Protein AF-A0A6V7KI25-F1 (afdb_monomer)

Radius of gyration: 15.75 Å; Cα contacts (8 Å, |Δi|>4): 90; chains: 1; bounding box: 29×53×31 Å

Structure (mmCIF, N/CA/C/O backbone):
data_AF-A0A6V7KI25-F1
#
_entry.id   AF-A0A6V7KI25-F1
#
loop_
_atom_site.group_PDB
_atom_site.id
_atom_site.type_symbol
_atom_site.label_atom_id
_atom_site.label_alt_id
_atom_site.label_comp_id
_atom_site.label_asym_id
_atom_site.label_entity_id
_atom_site.label_seq_id
_atom_site.pdbx_PDB_ins_code
_atom_site.Cartn_x
_atom_site.Cartn_y
_atom_site.Cartn_z
_atom_site.occupancy
_atom_site.B_iso_or_equiv
_atom_site.auth_seq_id
_atom_site.auth_comp_id
_atom_site.auth_asym_id
_atom_site.auth_atom_id
_atom_site.pdbx_PDB_model_num
ATOM 1 N N . ALA A 1 1 ? 14.136 43.294 2.573 1.00 43.75 1 ALA A N 1
ATOM 2 C CA . ALA A 1 1 ? 14.126 41.999 3.279 1.00 43.75 1 ALA A CA 1
ATOM 3 C C . ALA A 1 1 ? 13.525 40.960 2.339 1.00 43.75 1 ALA A C 1
ATOM 5 O O . ALA A 1 1 ? 12.365 41.100 1.979 1.00 43.75 1 ALA A O 1
ATOM 6 N N . CYS A 1 2 ? 14.321 40.001 1.860 1.00 53.31 2 CYS A N 1
ATOM 7 C CA . CYS A 1 2 ? 13.846 38.916 0.997 1.00 53.31 2 CYS A CA 1
ATOM 8 C C . CYS A 1 2 ? 13.430 37.737 1.876 1.00 53.31 2 CYS A C 1
ATOM 10 O O . CYS A 1 2 ? 14.282 36.978 2.325 1.00 53.31 2 CYS A O 1
ATOM 12 N N . ALA A 1 3 ? 12.134 37.608 2.142 1.00 62.25 3 ALA A N 1
ATOM 13 C CA . ALA A 1 3 ? 11.566 36.499 2.898 1.00 62.25 3 ALA A CA 1
ATOM 14 C C . ALA A 1 3 ? 10.308 35.998 2.179 1.00 62.25 3 ALA A C 1
ATOM 16 O O . ALA A 1 3 ? 9.209 36.352 2.575 1.00 62.25 3 ALA A O 1
ATOM 17 N N . ALA A 1 4 ? 10.480 35.253 1.079 1.00 56.19 4 ALA A N 1
ATOM 18 C CA . ALA A 1 4 ? 9.418 34.437 0.466 1.00 56.19 4 ALA A CA 1
ATOM 19 C C . ALA A 1 4 ? 9.940 33.502 -0.655 1.00 56.19 4 ALA A C 1
ATOM 21 O O . ALA A 1 4 ? 9.249 33.309 -1.650 1.00 56.19 4 ALA A O 1
ATOM 22 N N . LEU A 1 5 ? 11.164 32.951 -0.576 1.00 65.50 5 LEU A N 1
ATOM 23 C CA . LEU A 1 5 ? 11.660 32.071 -1.660 1.00 65.50 5 LEU A CA 1
ATOM 24 C C . LEU A 1 5 ? 11.169 30.617 -1.547 1.00 65.50 5 LEU A C 1
ATOM 26 O O . LEU A 1 5 ? 11.224 29.869 -2.515 1.00 65.50 5 LEU A O 1
ATOM 30 N N . PHE A 1 6 ? 10.638 30.238 -0.388 1.00 62.91 6 PHE A N 1
ATOM 31 C CA . PHE A 1 6 ? 9.930 28.983 -0.199 1.00 62.91 6 PHE A CA 1
ATOM 32 C C . PHE A 1 6 ? 8.614 29.348 0.477 1.00 62.91 6 PHE A C 1
ATOM 34 O O . PHE A 1 6 ? 8.610 29.747 1.641 1.00 62.91 6 PHE A O 1
ATOM 41 N N . GLY A 1 7 ? 7.514 29.310 -0.281 1.00 58.78 7 GLY A N 1
ATOM 42 C CA . GLY A 1 7 ? 6.177 29.292 0.311 1.00 58.78 7 GLY A CA 1
ATOM 43 C C . GLY A 1 7 ? 6.083 28.162 1.339 1.00 58.78 7 GLY A C 1
ATOM 44 O O . GLY A 1 7 ? 6.932 27.267 1.335 1.00 58.78 7 GLY A O 1
ATOM 45 N N . GLU A 1 8 ? 5.103 28.245 2.243 1.00 58.06 8 GLU A N 1
ATOM 46 C CA . GLU A 1 8 ? 4.845 27.234 3.278 1.00 58.06 8 GLU A CA 1
ATOM 47 C C . GLU A 1 8 ? 5.147 25.822 2.762 1.00 58.06 8 GLU A C 1
ATOM 49 O O . GLU A 1 8 ? 4.715 25.452 1.667 1.00 58.06 8 GLU A O 1
ATOM 54 N N . ALA A 1 9 ? 5.957 25.068 3.518 1.00 50.72 9 ALA A N 1
ATOM 55 C CA . ALA A 1 9 ? 6.351 23.718 3.138 1.00 50.72 9 ALA A CA 1
ATOM 56 C C . ALA A 1 9 ? 5.091 22.938 2.734 1.00 50.72 9 ALA A C 1
ATOM 58 O O . ALA A 1 9 ? 4.132 22.955 3.509 1.00 50.72 9 ALA A O 1
ATOM 59 N N . PRO A 1 10 ? 5.053 22.297 1.549 1.00 56.84 10 PRO A N 1
ATOM 60 C CA . PRO A 1 10 ? 3.842 21.647 1.081 1.00 56.84 10 PRO A CA 1
ATOM 61 C C . PRO A 1 10 ? 3.421 20.614 2.120 1.00 56.84 10 PRO A C 1
ATOM 63 O O . PRO A 1 10 ? 4.102 19.609 2.333 1.00 56.84 10 PRO A O 1
ATOM 66 N N . SER A 1 11 ? 2.304 20.871 2.794 1.00 57.25 11 SER A N 1
ATOM 67 C CA . SER A 1 11 ? 1.660 19.895 3.657 1.00 57.25 11 SER A CA 1
ATOM 68 C C . SER A 1 11 ? 0.908 18.917 2.762 1.00 57.25 11 SER A C 1
ATOM 70 O O . SER A 1 11 ? -0.318 18.905 2.759 1.00 57.25 11 SER A O 1
ATOM 72 N N . SER A 1 12 ? 1.627 18.158 1.929 1.00 67.12 12 SER A N 1
ATOM 73 C CA . SER A 1 12 ? 0.996 17.168 1.060 1.00 67.12 12 SER A CA 1
ATOM 74 C C . SER A 1 12 ? 0.247 16.166 1.925 1.00 67.12 12 SER A C 1
ATOM 76 O O . SER A 1 12 ? 0.829 15.497 2.785 1.00 67.12 12 SER A O 1
ATOM 78 N N . THR A 1 13 ? -1.061 16.108 1.718 1.00 88.31 13 THR A N 1
ATOM 79 C CA . THR A 1 13 ? -1.955 15.250 2.488 1.00 88.31 13 THR A CA 1
ATOM 80 C C . THR A 1 13 ? -2.013 13.848 1.881 1.00 88.31 13 THR A C 1
ATOM 82 O O . THR A 1 13 ? -1.709 13.636 0.702 1.00 88.31 13 THR A O 1
ATOM 85 N N . TYR A 1 14 ? -2.400 12.851 2.681 1.00 91.69 14 TYR A N 1
ATOM 86 C CA . TYR A 1 14 ? -2.607 11.499 2.151 1.00 91.69 14 TYR A CA 1
ATOM 87 C C . TYR A 1 14 ? -3.782 11.467 1.164 1.00 91.69 14 TYR A C 1
ATOM 89 O O . TYR A 1 14 ? -3.793 10.644 0.252 1.00 91.69 14 TYR A O 1
ATOM 97 N N . GLU A 1 15 ? -4.744 12.373 1.325 1.00 91.88 15 GLU A N 1
ATOM 98 C CA . GLU A 1 15 ? -5.893 12.580 0.451 1.00 91.88 15 GLU A CA 1
ATOM 99 C C . GLU A 1 15 ? -5.466 13.064 -0.944 1.00 91.88 15 GLU A C 1
ATOM 101 O O . GLU A 1 15 ? -5.839 12.450 -1.943 1.00 91.88 15 GLU A O 1
ATOM 106 N N . GLU A 1 16 ? -4.604 14.081 -1.033 1.00 92.44 16 GLU A N 1
ATOM 107 C CA . GLU A 1 16 ? -4.057 14.547 -2.319 1.00 92.44 16 GLU A CA 1
ATOM 108 C C . GLU A 1 16 ? -3.216 13.467 -3.016 1.00 92.44 16 GLU A C 1
ATOM 110 O O . GLU A 1 16 ? -3.259 13.316 -4.244 1.00 92.44 16 GLU A O 1
ATOM 115 N N . ALA A 1 17 ? -2.466 12.682 -2.234 1.00 93.19 17 ALA A N 1
ATOM 116 C CA . ALA A 1 17 ? -1.728 11.539 -2.756 1.00 93.19 17 ALA A CA 1
ATOM 117 C C . ALA A 1 17 ? -2.684 10.488 -3.340 1.00 93.19 17 ALA A C 1
ATOM 119 O O . ALA A 1 17 ? -2.459 10.015 -4.451 1.00 93.19 17 ALA A O 1
ATOM 120 N N . ILE A 1 18 ? -3.774 10.165 -2.637 1.00 95.69 18 ILE A N 1
ATOM 121 C CA . ILE A 1 18 ? -4.815 9.256 -3.134 1.00 95.69 18 ILE A CA 1
ATOM 122 C C . ILE A 1 18 ? -5.375 9.754 -4.465 1.00 95.69 18 ILE A C 1
ATOM 124 O O . ILE A 1 18 ? -5.398 8.989 -5.425 1.00 95.69 18 ILE A O 1
ATOM 128 N N . GLU A 1 19 ? -5.774 11.024 -4.552 1.00 94.62 19 GLU A N 1
ATOM 129 C CA . GLU A 1 19 ? -6.330 11.582 -5.788 1.00 94.62 19 GLU A CA 1
ATOM 130 C C . GLU A 1 19 ? -5.363 11.470 -6.968 1.00 94.62 19 GLU A C 1
ATOM 132 O O . GLU A 1 19 ? -5.767 11.156 -8.089 1.00 94.62 19 GLU A O 1
ATOM 137 N N . SER A 1 20 ? -4.083 11.741 -6.722 1.00 94.31 20 SER A N 1
ATOM 138 C CA . SER A 1 20 ? -3.043 11.699 -7.750 1.00 94.31 20 SER A CA 1
ATOM 139 C C . SER A 1 20 ? -2.775 10.268 -8.223 1.00 94.31 20 SER A C 1
ATOM 141 O O . SER A 1 20 ? -2.723 10.015 -9.426 1.00 94.31 20 SER A O 1
ATOM 143 N N . LEU A 1 21 ? -2.675 9.320 -7.290 1.00 94.81 21 LEU A N 1
ATOM 144 C CA . LEU A 1 21 ? -2.444 7.902 -7.574 1.00 94.81 21 LEU A CA 1
ATOM 145 C C . LEU A 1 21 ? -3.665 7.251 -8.257 1.00 94.81 21 LEU A C 1
ATOM 147 O O . LEU A 1 21 ? -3.501 6.468 -9.191 1.00 94.81 21 LEU A O 1
ATOM 151 N N . GLU A 1 22 ? -4.894 7.608 -7.861 1.00 94.62 22 GLU A N 1
ATOM 152 C CA . GLU A 1 22 ? -6.123 7.166 -8.542 1.00 94.62 22 GLU A CA 1
ATOM 153 C C . GLU A 1 22 ? -6.236 7.743 -9.956 1.00 94.62 22 GLU A C 1
ATOM 155 O O . GLU A 1 22 ? -6.732 7.068 -10.859 1.00 94.62 22 GLU A O 1
ATOM 160 N N . LYS A 1 23 ? -5.791 8.988 -10.177 1.00 94.06 23 LYS A N 1
ATOM 161 C CA . LYS A 1 23 ? -5.689 9.547 -11.531 1.00 94.06 23 LYS A CA 1
ATOM 162 C C . LYS A 1 23 ? -4.680 8.753 -12.354 1.00 94.06 23 LYS A C 1
ATOM 164 O O . LYS A 1 23 ? -5.014 8.389 -13.473 1.00 94.06 23 LYS A O 1
ATOM 169 N N . ALA A 1 24 ? -3.509 8.430 -11.806 1.00 93.06 24 ALA A N 1
ATOM 170 C CA . ALA A 1 24 ? -2.519 7.609 -12.502 1.00 93.06 24 ALA A CA 1
ATOM 171 C C . ALA A 1 24 ? -3.091 6.236 -12.907 1.00 93.06 24 ALA A C 1
ATOM 173 O O . ALA A 1 24 ? -3.011 5.888 -14.081 1.00 93.06 24 ALA A O 1
ATOM 174 N N . GLU A 1 25 ? -3.779 5.523 -12.002 1.00 90.06 25 GLU A N 1
ATOM 175 C CA . GLU A 1 25 ? -4.426 4.231 -12.320 1.00 90.06 25 GLU A CA 1
ATOM 176 C C . GLU A 1 25 ? -5.404 4.318 -13.507 1.00 90.06 25 GLU A C 1
ATOM 178 O O . GLU A 1 25 ? -5.593 3.337 -14.218 1.00 90.06 25 GLU A O 1
ATOM 183 N N . LYS A 1 26 ? -6.047 5.474 -13.728 1.00 90.38 26 LYS A N 1
ATOM 184 C CA . LYS A 1 26 ? -7.003 5.662 -14.834 1.00 90.38 26 LYS A CA 1
ATOM 185 C C . LYS A 1 26 ? -6.340 5.829 -16.200 1.00 90.38 26 LYS A C 1
ATOM 187 O O . LYS A 1 26 ? -7.020 5.640 -17.204 1.00 90.38 26 LYS A O 1
ATOM 192 N N . TYR A 1 27 ? -5.073 6.234 -16.241 1.00 88.69 27 TYR A N 1
ATOM 193 C CA . TYR A 1 27 ? -4.357 6.546 -17.482 1.00 88.69 27 TYR A CA 1
ATOM 194 C C . TYR A 1 27 ? -3.261 5.532 -17.828 1.00 88.69 27 TYR A C 1
ATOM 196 O O . TYR A 1 27 ? -2.658 5.651 -18.891 1.00 88.69 27 TYR A O 1
ATOM 204 N N . ILE A 1 28 ? -2.985 4.556 -16.958 1.00 86.88 28 ILE A N 1
ATOM 205 C CA . ILE A 1 28 ? -2.044 3.473 -17.255 1.00 86.88 28 ILE A CA 1
ATOM 206 C C . ILE A 1 28 ? -2.752 2.316 -17.968 1.00 86.88 28 ILE A C 1
ATOM 208 O O . ILE A 1 28 ? -3.812 1.859 -17.546 1.00 86.88 28 ILE A O 1
ATOM 212 N N . ASP A 1 29 ? -2.126 1.795 -19.022 1.00 83.12 29 ASP A N 1
ATOM 213 C CA . ASP A 1 29 ? -2.644 0.644 -19.777 1.00 83.12 29 ASP A CA 1
ATOM 214 C C . ASP A 1 29 ? -2.371 -0.700 -19.080 1.00 83.12 29 ASP A C 1
ATOM 216 O O . ASP A 1 29 ? -2.957 -1.729 -19.419 1.00 83.12 29 ASP A O 1
ATOM 220 N N . SER A 1 30 ? -1.461 -0.709 -18.102 1.00 83.25 30 SER A N 1
ATOM 221 C CA . SER A 1 30 ? -1.056 -1.905 -17.367 1.00 83.25 30 SER A CA 1
ATOM 222 C C . SER A 1 30 ? -0.991 -1.643 -15.864 1.00 83.25 30 SER A C 1
ATOM 224 O O . SER A 1 30 ? -0.498 -0.583 -15.482 1.00 83.25 30 SER A O 1
ATOM 226 N N . PRO A 1 31 ? -1.387 -2.605 -15.009 1.00 83.12 31 PRO A N 1
ATOM 227 C CA . PRO A 1 31 ? -1.317 -2.456 -13.558 1.00 83.12 31 PRO A CA 1
ATOM 228 C C . PRO A 1 31 ? 0.106 -2.156 -13.066 1.00 83.12 31 PRO A C 1
ATOM 230 O O . PRO A 1 31 ? 1.033 -2.918 -13.352 1.00 83.12 31 PRO A O 1
ATOM 233 N N . ASP A 1 32 ? 0.265 -1.093 -12.278 1.00 91.44 32 ASP A N 1
ATOM 234 C CA . ASP A 1 32 ? 1.547 -0.696 -11.693 1.00 91.44 32 ASP A CA 1
ATOM 235 C C . ASP A 1 32 ? 1.617 -1.105 -10.210 1.00 91.44 32 ASP A C 1
ATOM 237 O O . ASP A 1 32 ? 0.808 -0.685 -9.377 1.00 91.44 32 ASP A O 1
ATOM 241 N N . ILE A 1 33 ? 2.606 -1.945 -9.879 1.00 95.06 33 ILE A N 1
ATOM 242 C CA . ILE A 1 33 ? 2.862 -2.418 -8.510 1.00 95.06 33 ILE A CA 1
ATOM 243 C C . ILE A 1 33 ? 3.139 -1.252 -7.564 1.00 95.06 33 ILE A C 1
ATOM 245 O O . ILE A 1 33 ? 2.608 -1.238 -6.457 1.00 95.06 33 ILE A O 1
ATOM 249 N N . GLU A 1 34 ? 3.975 -0.298 -7.970 1.00 95.06 34 GLU A N 1
ATOM 250 C CA . GLU A 1 34 ? 4.380 0.818 -7.117 1.00 95.06 34 GLU A CA 1
ATOM 251 C C . GLU A 1 34 ? 3.186 1.729 -6.851 1.00 95.06 34 GLU A C 1
ATOM 253 O O . GLU A 1 34 ? 2.900 2.047 -5.694 1.00 95.06 34 GLU A O 1
ATOM 258 N N . ASN A 1 35 ? 2.441 2.079 -7.904 1.00 95.44 35 ASN A N 1
ATOM 259 C CA . ASN A 1 35 ? 1.280 2.956 -7.786 1.00 95.44 35 ASN A CA 1
ATOM 260 C C . ASN A 1 35 ? 0.214 2.353 -6.858 1.00 95.44 35 ASN A C 1
ATOM 262 O O . ASN A 1 35 ? -0.202 2.994 -5.888 1.00 95.44 35 ASN A O 1
ATOM 266 N N . LYS A 1 36 ? -0.159 1.083 -7.070 1.00 95.81 36 LYS A N 1
ATOM 267 C CA . LYS A 1 36 ? -1.111 0.381 -6.194 1.00 95.81 36 LYS A CA 1
ATOM 268 C C . LYS A 1 36 ? -0.583 0.202 -4.773 1.00 95.81 36 LYS A C 1
ATOM 270 O O . LYS A 1 36 ? -1.346 0.343 -3.817 1.00 95.81 36 LYS A O 1
ATOM 275 N N . PHE A 1 37 ? 0.708 -0.080 -4.604 1.00 97.19 37 PHE A N 1
ATOM 276 C CA . PHE A 1 37 ? 1.314 -0.223 -3.282 1.00 97.19 37 PHE A CA 1
ATOM 277 C C . PHE A 1 37 ? 1.231 1.077 -2.473 1.00 97.19 37 PHE A C 1
ATOM 279 O O . PHE A 1 37 ? 0.825 1.054 -1.307 1.00 97.19 37 PHE A O 1
ATOM 286 N N . PHE A 1 38 ? 1.562 2.219 -3.081 1.00 96.38 38 PHE A N 1
ATOM 287 C CA . PHE A 1 38 ? 1.431 3.518 -2.421 1.00 96.38 38 PHE A CA 1
ATOM 288 C C . PHE A 1 38 ? -0.031 3.899 -2.189 1.00 96.38 38 PHE A C 1
ATOM 290 O O . PHE A 1 38 ? -0.372 4.353 -1.097 1.00 96.38 38 PHE A O 1
ATOM 297 N N . LEU A 1 39 ? -0.915 3.631 -3.151 1.00 96.56 39 LEU A N 1
ATOM 298 C CA . LEU A 1 39 ? -2.340 3.926 -3.021 1.00 96.56 39 LEU A CA 1
ATOM 299 C C . LEU A 1 39 ? -2.972 3.147 -1.858 1.00 96.56 39 LEU A C 1
ATOM 301 O O . LEU A 1 39 ? -3.677 3.719 -1.024 1.00 96.56 39 LEU A O 1
ATOM 305 N N . GLY A 1 40 ? -2.661 1.855 -1.748 1.00 96.56 40 GLY A N 1
ATOM 306 C CA . GLY A 1 40 ? -3.104 1.009 -0.643 1.00 96.56 40 GLY A CA 1
ATOM 307 C C . GLY A 1 40 ? -2.615 1.506 0.721 1.00 96.56 40 GLY A C 1
ATOM 308 O O . GLY A 1 40 ? -3.390 1.557 1.681 1.00 96.56 40 GLY A O 1
ATOM 309 N N . GLN A 1 41 ? -1.353 1.942 0.809 1.00 97.00 41 GLN A N 1
ATOM 310 C CA . GLN A 1 41 ? -0.809 2.547 2.027 1.00 97.00 41 GLN A CA 1
ATOM 311 C C . GLN A 1 41 ? -1.510 3.855 2.395 1.00 97.00 41 GLN A C 1
ATOM 313 O O . GLN A 1 41 ? -1.866 4.028 3.563 1.00 97.00 41 GLN A O 1
ATOM 318 N N . CYS A 1 42 ? -1.747 4.754 1.437 1.00 97.12 42 CYS A N 1
ATOM 319 C CA . CYS A 1 42 ? -2.441 6.008 1.717 1.00 97.12 42 CYS A CA 1
ATOM 320 C C . CYS A 1 42 ? -3.855 5.754 2.248 1.00 97.12 42 CYS A C 1
ATOM 322 O O . CYS A 1 42 ? -4.232 6.353 3.252 1.00 97.12 42 CYS A O 1
ATOM 324 N N . TYR A 1 43 ? -4.597 4.795 1.685 1.00 96.94 43 TYR A N 1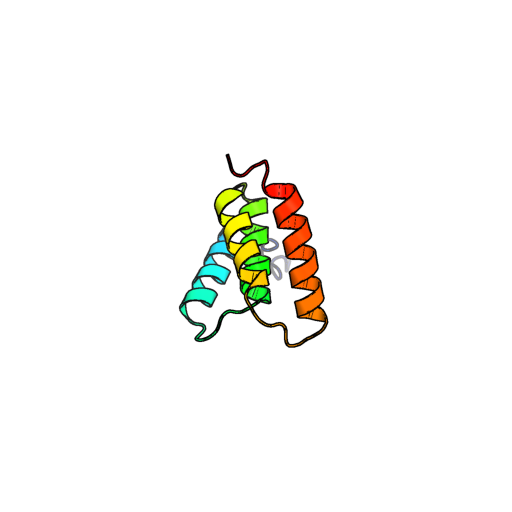
ATOM 325 C CA . TYR A 1 43 ? -5.905 4.421 2.233 1.00 96.94 43 TYR A CA 1
ATOM 326 C C . TYR A 1 43 ? -5.842 3.869 3.657 1.00 96.94 43 TYR A C 1
ATOM 328 O O . TYR A 1 43 ? -6.713 4.164 4.472 1.00 96.94 43 TYR A O 1
ATOM 336 N N . ILE A 1 44 ? -4.811 3.098 4.006 1.00 95.69 44 ILE A N 1
ATOM 337 C CA . ILE A 1 44 ? -4.608 2.662 5.395 1.00 95.69 44 ILE A CA 1
ATOM 338 C C . ILE A 1 44 ? -4.338 3.868 6.307 1.00 95.69 44 ILE A C 1
ATOM 340 O O . ILE A 1 44 ? -4.862 3.926 7.423 1.00 95.69 44 ILE A O 1
ATOM 344 N N . LYS A 1 45 ? -3.538 4.839 5.850 1.00 94.50 45 LYS A N 1
ATOM 345 C CA . LYS A 1 45 ? -3.204 6.054 6.613 1.00 94.50 45 LYS A CA 1
ATOM 346 C C . LYS A 1 45 ? -4.419 6.955 6.836 1.00 94.50 45 LYS A 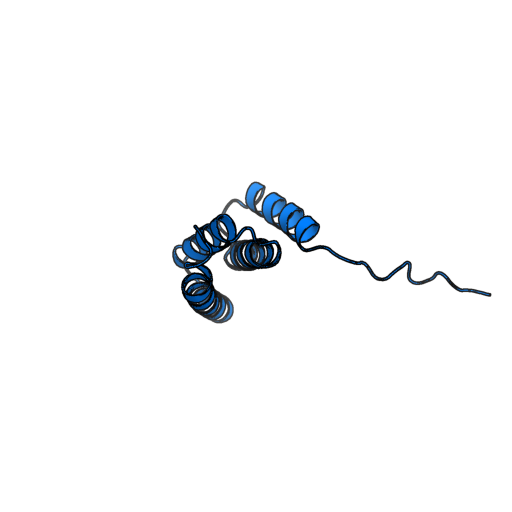C 1
ATOM 348 O O . LYS A 1 45 ? -4.543 7.512 7.923 1.00 94.50 45 LYS A O 1
ATOM 353 N N . THR A 1 46 ? -5.347 7.004 5.884 1.00 94.69 46 THR A N 1
ATOM 354 C CA . THR A 1 46 ? -6.634 7.712 6.006 1.00 94.69 46 THR A CA 1
ATOM 355 C C . THR A 1 46 ? -7.734 6.870 6.663 1.00 94.69 46 THR A C 1
ATOM 357 O O . THR A 1 46 ? -8.896 7.267 6.686 1.00 94.69 46 THR A O 1
ATOM 360 N N . LYS A 1 47 ? -7.383 5.714 7.250 1.00 94.25 47 LYS A N 1
ATOM 361 C CA . LYS A 1 47 ? -8.293 4.772 7.933 1.00 94.25 47 LYS A CA 1
ATOM 362 C C . LYS A 1 47 ? -9.351 4.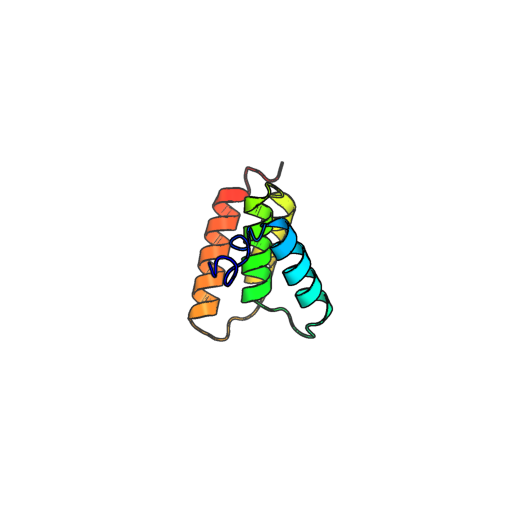121 7.033 1.00 94.25 47 LYS A C 1
ATOM 364 O O . LYS A 1 47 ? -10.234 3.423 7.524 1.00 94.25 47 LYS A O 1
ATOM 369 N N . ALA A 1 48 ? -9.230 4.249 5.715 1.00 95.38 48 ALA A N 1
ATOM 370 C CA . ALA A 1 48 ? -10.014 3.506 4.733 1.00 95.38 48 ALA A CA 1
ATOM 371 C C . ALA A 1 48 ? -9.473 2.069 4.569 1.00 95.38 48 ALA A C 1
ATOM 373 O O . ALA A 1 48 ? -9.133 1.625 3.469 1.00 95.38 48 ALA A O 1
ATOM 374 N N . TYR A 1 49 ? -9.387 1.323 5.677 1.00 95.31 49 TYR A N 1
ATOM 375 C CA . TYR A 1 49 ? -8.692 0.032 5.753 1.00 95.31 49 TYR A CA 1
ATOM 376 C C . TYR A 1 49 ? -9.219 -0.995 4.757 1.00 95.31 49 TYR A C 1
ATOM 378 O O . TYR A 1 49 ? -8.429 -1.699 4.136 1.00 95.31 49 TYR A O 1
ATOM 386 N N . LYS A 1 50 ? -10.541 -1.050 4.552 1.00 96.06 50 LYS A N 1
ATOM 387 C CA . LYS A 1 50 ? -11.158 -1.949 3.573 1.00 96.06 50 LYS A CA 1
ATOM 388 C C . LYS A 1 50 ? -10.595 -1.737 2.169 1.00 96.06 50 LYS A C 1
ATOM 390 O O . LYS A 1 50 ? -10.103 -2.691 1.574 1.00 96.06 50 LYS A O 1
ATOM 395 N N . LYS A 1 51 ? -10.618 -0.493 1.680 1.00 95.88 51 LYS A N 1
ATOM 396 C CA . LYS A 1 51 ? -10.127 -0.139 0.340 1.00 95.88 51 LYS A CA 1
ATOM 397 C C . LYS A 1 51 ? -8.615 -0.340 0.237 1.00 95.88 51 LYS A C 1
ATOM 399 O O . LYS A 1 51 ? -8.147 -0.918 -0.737 1.00 95.88 51 LYS A O 1
ATOM 404 N N . GLY A 1 52 ? -7.867 0.057 1.268 1.00 96.81 52 GLY A N 1
ATOM 405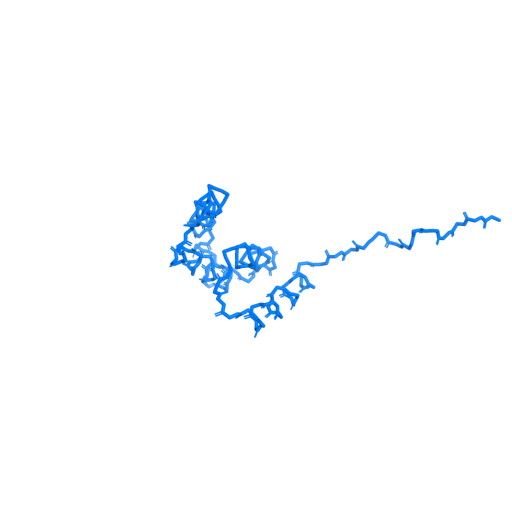 C CA . GLY A 1 52 ? -6.417 -0.135 1.312 1.00 96.81 52 GLY A CA 1
ATOM 406 C C . GLY A 1 52 ? -6.005 -1.607 1.245 1.00 96.81 52 GLY A C 1
ATOM 407 O O . GLY A 1 52 ? -5.160 -1.972 0.434 1.00 96.81 52 GLY A O 1
ATOM 408 N N . VAL A 1 53 ? -6.640 -2.471 2.041 1.00 96.94 53 VAL A N 1
ATOM 409 C CA . VAL A 1 53 ? -6.381 -3.920 2.034 1.00 96.94 53 VAL A CA 1
ATOM 410 C C . VAL A 1 53 ? -6.750 -4.551 0.693 1.00 96.94 53 VAL A C 1
ATOM 412 O O . VAL A 1 53 ? -6.009 -5.405 0.212 1.00 96.94 53 VAL A O 1
ATOM 415 N N . ASP A 1 54 ? -7.868 -4.152 0.089 1.00 96.31 54 ASP A N 1
ATOM 416 C CA . ASP A 1 54 ? -8.304 -4.710 -1.193 1.00 96.31 54 ASP A CA 1
ATOM 417 C C . ASP A 1 54 ? -7.306 -4.367 -2.315 1.00 96.31 54 ASP A C 1
ATOM 419 O O . ASP A 1 54 ? -6.858 -5.267 -3.023 1.00 96.31 54 ASP A O 1
ATOM 423 N N . ILE A 1 55 ? -6.826 -3.121 -2.373 1.00 96.31 55 ILE A N 1
ATOM 424 C CA . ILE A 1 55 ? -5.791 -2.701 -3.333 1.00 96.31 55 ILE A CA 1
ATOM 425 C C . ILE A 1 55 ? -4.465 -3.436 -3.093 1.00 96.31 55 ILE A C 1
ATOM 427 O O . ILE A 1 55 ? -3.832 -3.912 -4.034 1.00 96.31 55 ILE A O 1
ATOM 431 N N . LEU A 1 56 ? -4.037 -3.594 -1.836 1.00 96.94 56 LEU A N 1
ATOM 432 C CA . LEU A 1 56 ? -2.801 -4.323 -1.523 1.00 96.94 56 LEU A CA 1
ATOM 433 C C . LEU A 1 56 ? -2.888 -5.820 -1.857 1.00 96.94 56 LEU A C 1
ATOM 435 O O . LEU A 1 56 ? -1.862 -6.448 -2.110 1.00 96.94 56 LEU A O 1
ATOM 439 N N . LYS A 1 57 ? -4.089 -6.410 -1.901 1.00 95.88 57 LYS A N 1
ATOM 440 C CA . LYS A 1 57 ? -4.281 -7.779 -2.405 1.00 95.88 57 LYS A CA 1
ATOM 441 C C . LYS A 1 57 ? -4.114 -7.862 -3.921 1.00 95.88 57 LYS A C 1
ATOM 443 O O . LYS A 1 57 ? -3.585 -8.861 -4.401 1.00 95.88 57 LYS A O 1
ATOM 448 N N . GLU A 1 58 ? -4.508 -6.832 -4.667 1.00 94.69 58 GLU A N 1
ATOM 449 C CA . GLU A 1 58 ? -4.283 -6.771 -6.119 1.00 94.69 58 GLU A CA 1
ATOM 450 C C . GLU A 1 58 ? -2.791 -6.725 -6.462 1.00 94.69 58 GLU A C 1
ATOM 452 O O . GLU A 1 58 ? -2.367 -7.366 -7.421 1.00 94.69 58 GLU A O 1
ATOM 457 N N . VAL A 1 59 ? -1.971 -6.052 -5.643 1.00 95.25 59 VAL A N 1
ATOM 458 C CA . VAL A 1 59 ? -0.505 -5.994 -5.818 1.00 95.25 59 VAL A CA 1
ATOM 459 C C . VAL A 1 59 ? 0.114 -7.396 -5.928 1.00 95.25 59 VAL A C 1
ATOM 461 O O . VAL A 1 59 ? 1.034 -7.614 -6.717 1.00 95.25 59 VAL A O 1
ATOM 464 N N . HIS A 1 60 ? -0.423 -8.385 -5.206 1.00 90.50 60 HIS A N 1
ATOM 465 C CA . HIS A 1 60 ? 0.051 -9.774 -5.273 1.00 90.50 60 HIS A CA 1
ATOM 466 C C . HIS A 1 60 ? -0.193 -10.453 -6.619 1.00 90.50 60 HIS A C 1
ATOM 468 O O . HIS A 1 60 ? 0.582 -11.330 -7.011 1.00 90.50 60 HIS A O 1
ATOM 474 N N . GLN A 1 61 ? -1.237 -10.035 -7.331 1.00 91.38 61 GLN A N 1
ATOM 475 C CA . GLN A 1 61 ? -1.646 -10.607 -8.613 1.00 91.38 61 GLN A CA 1
ATOM 476 C C . GLN A 1 61 ? -0.792 -10.095 -9.778 1.00 91.38 61 GLN A C 1
ATOM 478 O O . GLN A 1 61 ? -0.771 -10.710 -10.843 1.00 91.38 61 GLN A O 1
ATOM 483 N N . ILE A 1 62 ? -0.056 -8.997 -9.581 1.00 92.38 62 ILE A N 1
ATOM 484 C CA . ILE A 1 62 ? 0.787 -8.410 -10.621 1.00 92.38 62 ILE A CA 1
ATOM 485 C C . ILE A 1 62 ? 2.150 -9.127 -10.633 1.00 92.38 62 ILE A C 1
ATOM 487 O O . ILE A 1 62 ? 2.770 -9.310 -9.575 1.00 92.38 62 ILE A O 1
ATOM 491 N N . PRO A 1 63 ? 2.647 -9.566 -11.805 1.00 92.06 63 PRO A N 1
ATOM 492 C CA . PRO A 1 63 ? 3.969 -10.169 -11.904 1.00 92.06 63 PRO A CA 1
ATOM 493 C C . PRO A 1 63 ? 5.051 -9.116 -11.645 1.00 92.06 63 PRO A C 1
ATOM 495 O O . PRO A 1 63 ? 5.117 -8.106 -12.346 1.00 92.06 63 PRO A O 1
ATOM 498 N N . ALA A 1 64 ? 5.928 -9.360 -10.670 1.00 92.75 64 ALA A N 1
ATOM 499 C CA . ALA A 1 64 ? 7.074 -8.490 -10.455 1.00 92.75 64 ALA A CA 1
ATOM 500 C C . ALA A 1 64 ? 8.136 -8.730 -11.535 1.00 92.75 64 ALA A C 1
ATOM 502 O O . ALA A 1 64 ? 8.321 -9.840 -12.042 1.00 92.75 64 ALA A O 1
ATOM 503 N N . ARG A 1 65 ? 8.835 -7.660 -11.896 1.00 91.56 65 ARG A N 1
ATOM 504 C CA . ARG A 1 65 ? 9.931 -7.651 -12.873 1.00 91.56 65 ARG A CA 1
ATOM 505 C C . ARG A 1 65 ? 11.263 -7.256 -12.247 1.00 91.56 65 ARG A C 1
ATOM 507 O O . ARG A 1 65 ? 12.297 -7.385 -12.890 1.00 91.56 65 ARG A O 1
ATOM 514 N N . THR A 1 66 ? 11.240 -6.771 -11.008 1.00 94.44 66 THR A N 1
ATOM 515 C CA . THR A 1 66 ? 12.420 -6.304 -10.282 1.00 94.44 66 THR A CA 1
ATOM 516 C C . THR A 1 66 ? 12.391 -6.790 -8.838 1.00 94.44 66 THR A C 1
ATOM 518 O O . THR A 1 66 ? 11.325 -7.013 -8.264 1.00 94.44 66 THR A O 1
ATOM 521 N N . GLU A 1 67 ? 13.567 -6.893 -8.219 1.00 94.94 67 GLU A N 1
ATOM 522 C CA . GLU A 1 67 ? 13.698 -7.225 -6.793 1.00 94.94 67 GLU A CA 1
ATOM 523 C C . GLU A 1 67 ? 12.960 -6.213 -5.899 1.00 94.94 67 GLU A C 1
ATOM 525 O O . GLU A 1 67 ? 12.321 -6.583 -4.915 1.00 94.94 67 GLU A O 1
ATOM 530 N N . LYS A 1 68 ? 12.970 -4.931 -6.289 1.00 94.75 68 LYS A N 1
ATOM 531 C CA . LYS A 1 68 ? 12.211 -3.868 -5.618 1.00 94.75 68 LYS A CA 1
ATOM 532 C C . LYS A 1 68 ? 10.716 -4.194 -5.573 1.00 94.75 68 LYS A C 1
ATOM 534 O O . LYS A 1 68 ? 10.098 -4.069 -4.519 1.00 94.75 68 LYS A O 1
ATOM 539 N N . GLN A 1 69 ? 10.145 -4.625 -6.696 1.00 94.25 69 GLN A N 1
ATOM 540 C CA . GLN A 1 69 ? 8.733 -4.993 -6.779 1.00 94.25 69 GLN A CA 1
ATOM 541 C C . GLN A 1 69 ? 8.422 -6.254 -5.965 1.00 94.25 69 GLN A C 1
ATOM 543 O O . GLN A 1 69 ? 7.403 -6.286 -5.285 1.00 94.25 69 GLN A O 1
ATOM 548 N N . GLU A 1 70 ? 9.306 -7.254 -5.952 1.00 95.56 70 GLU A N 1
ATOM 549 C CA . GLU A 1 70 ? 9.139 -8.431 -5.084 1.00 95.56 70 GLU A CA 1
ATOM 550 C C . GLU A 1 70 ? 9.119 -8.048 -3.599 1.00 95.56 70 GLU A C 1
ATOM 552 O O . GLU A 1 70 ? 8.255 -8.495 -2.838 1.00 95.56 70 GLU A O 1
ATOM 557 N N . LYS A 1 71 ? 10.006 -7.137 -3.186 1.00 96.44 71 LYS A N 1
ATOM 558 C CA . LYS A 1 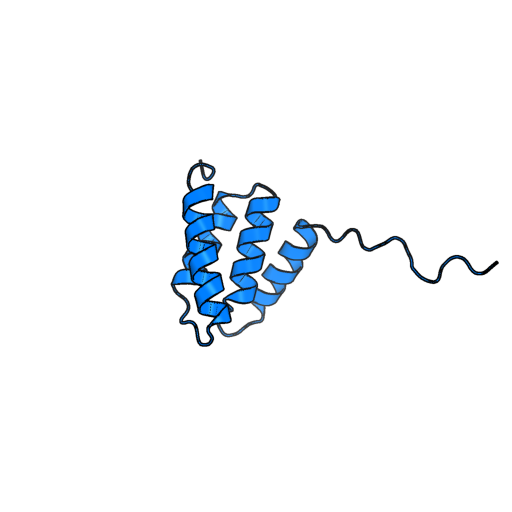71 ? 9.991 -6.599 -1.823 1.00 96.44 71 LYS A CA 1
ATOM 559 C C . LYS A 1 71 ? 8.682 -5.863 -1.519 1.00 96.44 71 LYS A C 1
ATOM 561 O O . LYS A 1 71 ? 8.087 -6.109 -0.475 1.00 96.44 71 LYS A O 1
ATOM 566 N N . MET A 1 72 ? 8.194 -5.026 -2.435 1.00 96.31 72 MET A N 1
ATOM 567 C CA . MET A 1 72 ? 6.908 -4.333 -2.272 1.00 96.31 72 MET A CA 1
ATOM 568 C C . MET A 1 72 ? 5.735 -5.303 -2.141 1.00 96.31 72 MET A C 1
ATOM 570 O O . MET A 1 72 ? 4.849 -5.077 -1.321 1.00 96.31 72 MET A O 1
ATOM 574 N N . LYS A 1 73 ? 5.729 -6.406 -2.898 1.00 96.31 73 LYS A N 1
ATOM 575 C CA . LYS A 1 73 ? 4.712 -7.455 -2.749 1.00 96.31 73 LYS A CA 1
ATOM 576 C C . LYS A 1 73 ? 4.779 -8.076 -1.357 1.00 96.31 73 LYS A C 1
ATOM 578 O O . LYS A 1 73 ? 3.748 -8.195 -0.698 1.00 96.31 73 LYS A O 1
ATOM 583 N N . LYS A 1 74 ? 5.973 -8.410 -0.864 1.00 96.50 74 LYS A N 1
ATOM 584 C CA . LYS A 1 74 ? 6.142 -8.930 0.501 1.00 96.50 74 LYS A CA 1
ATOM 585 C C . LYS A 1 74 ? 5.627 -7.943 1.556 1.00 96.50 74 LYS A C 1
ATOM 587 O O . LYS A 1 74 ? 4.791 -8.317 2.374 1.00 96.50 74 LYS A O 1
ATOM 592 N N . ASP A 1 75 ? 6.030 -6.679 1.465 1.00 96.75 75 ASP A N 1
ATOM 593 C CA . ASP A 1 75 ? 5.578 -5.622 2.375 1.00 96.75 75 ASP A CA 1
ATOM 594 C C . ASP A 1 75 ? 4.044 -5.437 2.297 1.00 96.75 75 ASP A C 1
ATOM 596 O O . ASP A 1 75 ? 3.374 -5.242 3.314 1.00 96.75 75 ASP A O 1
ATOM 600 N N . ALA A 1 76 ? 3.449 -5.569 1.104 1.00 97.00 76 ALA A N 1
ATOM 601 C CA . ALA A 1 76 ? 2.000 -5.536 0.917 1.00 97.00 76 ALA A CA 1
ATOM 602 C C . ALA A 1 76 ? 1.290 -6.704 1.624 1.00 97.00 76 ALA A C 1
ATOM 604 O O . ALA A 1 76 ? 0.230 -6.495 2.213 1.00 97.00 76 ALA A O 1
ATOM 605 N N . ALA A 1 77 ? 1.849 -7.923 1.608 1.00 96.25 77 ALA A N 1
ATOM 606 C CA . ALA A 1 77 ? 1.296 -9.064 2.354 1.00 96.25 77 ALA A CA 1
ATOM 607 C C . ALA A 1 77 ? 1.304 -8.823 3.869 1.00 96.25 77 ALA A C 1
ATOM 609 O O . ALA A 1 77 ? 0.310 -9.115 4.546 1.00 96.25 77 ALA A O 1
ATOM 610 N N . ASP A 1 78 ? 2.387 -8.252 4.392 1.00 96.50 78 ASP A N 1
ATOM 611 C CA . ASP A 1 78 ? 2.501 -7.927 5.814 1.00 96.50 78 ASP A CA 1
ATOM 612 C C . ASP A 1 78 ? 1.455 -6.877 6.218 1.00 96.50 78 ASP A C 1
ATOM 614 O O . ASP A 1 78 ? 0.767 -7.022 7.234 1.00 96.50 78 ASP A O 1
ATOM 618 N N . LEU A 1 79 ? 1.255 -5.854 5.379 1.00 96.00 79 LEU A N 1
ATOM 619 C CA . LEU A 1 79 ? 0.210 -4.848 5.573 1.00 96.00 79 LEU A CA 1
ATOM 620 C C . LEU A 1 79 ? -1.199 -5.450 5.498 1.00 96.00 79 LEU A C 1
ATOM 622 O O . LEU A 1 79 ? -2.027 -5.153 6.359 1.00 96.00 79 LEU A O 1
ATOM 626 N N . VAL A 1 80 ? -1.481 -6.321 4.525 1.00 96.25 80 VAL A N 1
ATOM 627 C CA . VAL A 1 80 ? -2.773 -7.020 4.431 1.00 96.25 80 VAL A CA 1
ATOM 628 C C . VAL A 1 80 ? -3.031 -7.817 5.704 1.00 96.25 80 VAL A C 1
ATOM 630 O O . VAL A 1 80 ? -4.105 -7.689 6.288 1.00 96.25 80 VAL A O 1
ATOM 633 N N . THR A 1 81 ? -2.053 -8.584 6.180 1.00 95.44 81 THR A N 1
ATOM 634 C CA . THR A 1 81 ? -2.182 -9.385 7.407 1.00 95.44 81 THR A CA 1
ATOM 635 C C . THR A 1 81 ? -2.450 -8.498 8.621 1.00 95.44 81 THR A C 1
ATOM 637 O O . THR A 1 81 ? -3.370 -8.757 9.396 1.00 95.44 81 THR A O 1
ATOM 640 N N . LYS A 1 82 ? -1.705 -7.397 8.753 1.00 95.56 82 LYS A N 1
ATOM 641 C CA . LYS A 1 82 ? -1.838 -6.452 9.866 1.00 95.56 82 LYS A CA 1
ATOM 642 C C . LYS A 1 82 ? -3.183 -5.724 9.882 1.00 95.56 82 LYS A C 1
ATOM 644 O O . LYS A 1 82 ? -3.754 -5.528 10.955 1.00 95.56 82 LYS A O 1
ATOM 649 N N . TYR A 1 83 ? -3.679 -5.306 8.718 1.00 95.31 83 TYR A N 1
ATOM 650 C CA . TYR A 1 83 ? -4.851 -4.433 8.612 1.00 95.31 83 TYR A CA 1
ATOM 651 C C . TYR A 1 83 ? -6.158 -5.155 8.256 1.00 95.31 83 TYR A C 1
ATOM 653 O O . TYR A 1 83 ? -7.221 -4.543 8.338 1.00 95.31 83 TYR A O 1
ATOM 661 N N . SER A 1 84 ? -6.125 -6.459 7.953 1.00 90.94 84 SER A N 1
ATOM 662 C CA . SER A 1 84 ? -7.338 -7.245 7.659 1.00 90.94 84 SER A CA 1
ATOM 663 C C . SER A 1 84 ? -8.354 -7.245 8.805 1.00 90.94 84 SER A C 1
ATOM 665 O O . SER A 1 84 ? -9.553 -7.266 8.542 1.00 90.94 84 SER A O 1
ATOM 667 N N . ASN A 1 85 ? -7.900 -7.146 10.057 1.00 90.25 85 ASN A N 1
ATOM 668 C CA . ASN A 1 85 ? -8.778 -7.097 11.234 1.00 90.25 85 ASN A CA 1
ATOM 669 C C . ASN A 1 85 ? -9.520 -5.759 11.393 1.00 90.25 85 ASN A C 1
ATOM 671 O O . ASN A 1 85 ? -10.494 -5.694 12.130 1.00 90.25 85 ASN A O 1
ATOM 675 N N . TYR A 1 86 ? -9.081 -4.703 10.703 1.00 87.25 86 TYR A N 1
ATOM 676 C CA . TYR A 1 86 ? -9.683 -3.363 10.759 1.00 87.25 86 TYR A CA 1
ATOM 677 C C . TYR A 1 86 ? -10.626 -3.093 9.573 1.00 87.25 86 TYR A C 1
ATOM 679 O O . TYR A 1 86 ? -11.052 -1.961 9.362 1.00 87.25 86 TYR A O 1
ATOM 687 N N . ARG A 1 87 ? -10.915 -4.117 8.755 1.00 76.44 87 ARG A N 1
ATOM 688 C CA . ARG A 1 87 ? -11.761 -4.026 7.549 1.00 76.44 87 ARG A CA 1
ATOM 689 C C . ARG A 1 87 ? -13.270 -4.036 7.852 1.00 76.44 87 ARG A C 1
ATOM 691 O O . ARG A 1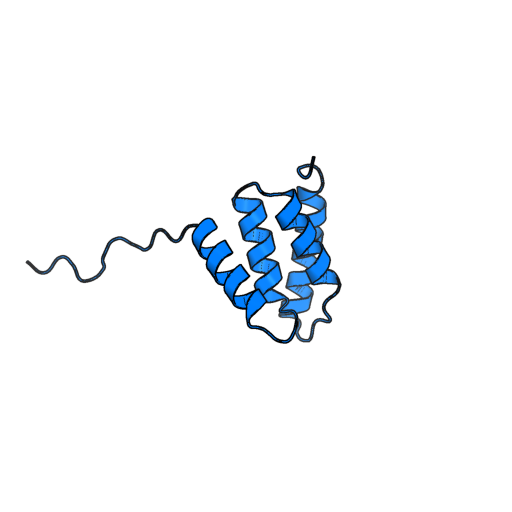 87 ? -14.040 -3.774 6.927 1.00 76.44 87 ARG A O 1
ATOM 698 N N . SER A 1 88 ? -13.659 -4.390 9.081 1.00 63.62 88 SER A N 1
ATOM 699 C CA . SER A 1 88 ? -15.048 -4.518 9.557 1.00 63.62 88 SER A CA 1
ATOM 700 C C . SER A 1 88 ? -15.821 -3.209 9.510 1.00 63.62 88 SER A C 1
ATOM 702 O O . SER A 1 88 ? -15.261 -2.212 10.017 1.00 63.62 88 SER A O 1
#

Nearest PDB structures (foldseek):
  5l0w-assembly1_B  TM=6.697E-01  e=1.483E+00  Thermochaetoides thermophila
  5aio-assembly1_A  TM=6.305E-01  e=1.761E+00  Saccharomyces cerevisiae
  8k9a-assembly1_A  TM=5.995E-01  e=1.663E+00  Bacillus subtilis
  8k9a-assembly1_C  TM=4.503E-01  e=3.302E+00  Bacillus subtilis
  8wyd-assembly1_D  TM=4.071E-01  e=2.782E+00  Bacillus subtilis

InterPro domains:
  IPR011990 Tetratricopeptide-like helical domain superfamily [G3D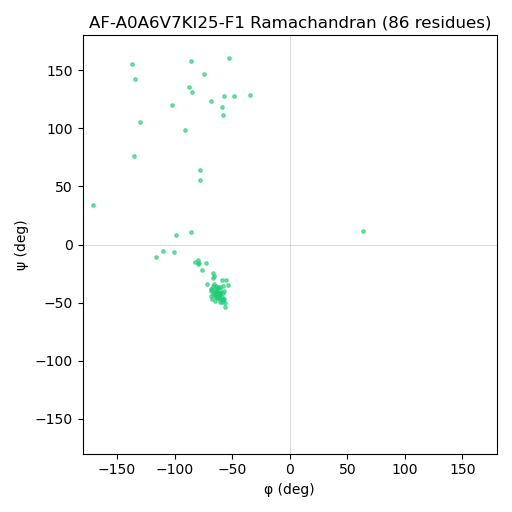SA:1.25.40.10] (11-86)
  IPR011990 Tetratricopeptide-like helical domain superfamily [SSF48452] (13-62)

Organism: NCBI:txid1563983

Secondary structure (DSSP, 8-state):
----SS-S-----HHHHHHHHHHHHHH-SS--HHHHHHHHHHHHHTT-HHHHHHHHHHHHHSPP-SHHHHHHHHHHHHHHHHHGGG--

Sequence (88 aa):
ACAALFGEAPSSTYEEAIESLEKAEKYIDSPDIENKFFLGQCYIKTKAYKKGVDILKEVHQIPARTEKQEKMKKDAADLVTKYSNYRS

Solvent-accessible surface area (backbone atoms only — not comparable to full-atom values): 5139 Å² total; per-residue (Å²): 136,96,84,71,94,67,68,82,78,82,78,79,46,57,65,60,49,39,56,53,41,56,51,48,63,73,74,49,96,63,93,50,59,67,56,37,46,52,40,14,50,32,27,44,75,72,66,41,26,48,62,10,39,54,39,27,56,51,36,65,74,52,85,67,89,46,73,69,47,48,51,50,38,52,54,28,51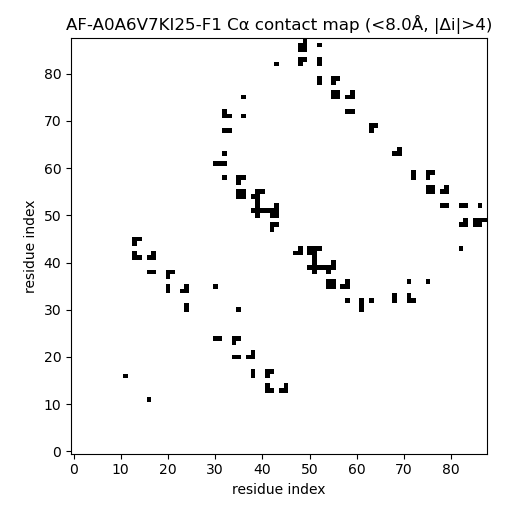,54,49,34,65,69,41,57,83,62,45,120

Foldseek 3Di:
DDDDPDDDDPPD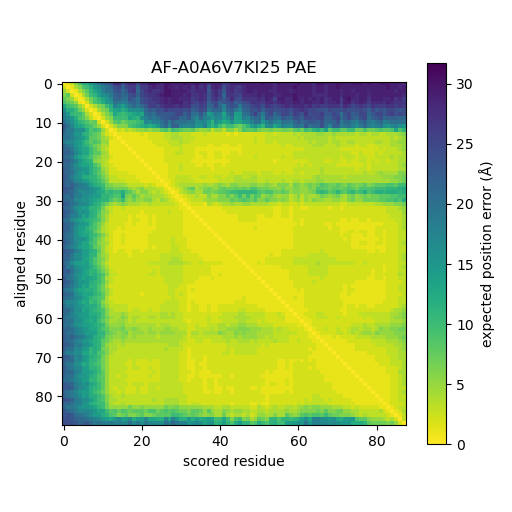ALVNLLVVLVVVVVPDPDDDLVSLLSNLVSCVVVLVLQVSLVSLVVLLVDDDPDPVSVVSNVVSVVSNVVSVVSND

Mean predicted aligned error: 6.76 Å

pLDDT: mean 88.43, std 13.3, range [43.75, 97.19]